Protein AF-A0A2E3XXD8-F1 (afdb_monomer)

Mean predicted aligned error: 9.62 Å

Secondary structure (DSSP, 8-state):
----------EEEEEEESSEEEE-TTS-EEEE-TT--EEE--HHHHHHHHHHHHHHTSTT----SHHHHHHTS-GGG--HHHHHHHHHHEEEEEEE--

pLDDT: mean 71.83, std 13.0, range [34.59, 86.25]

Solvent-accessible surface area (backbone atoms only — not comparable to full-atom values): 6046 Å² total; per-residue (Å²): 134,83,83,87,76,78,74,81,67,66,48,44,45,44,84,41,68,57,37,49,85,45,65,47,100,85,70,44,52,24,38,26,38,84,86,66,54,74,41,78,55,43,74,66,56,53,52,51,50,54,52,49,55,57,58,60,67,38,82,96,58,69,50,92,46,69,64,58,50,54,68,69,41,56,70,97,68,53,47,73,68,47,54,51,50,47,67,63,39,49,41,77,45,77,46,66,67,127

Nearest PDB structures (foldseek):
  9e7f-assembly1_BE  TM=5.119E-01  e=3.651E+00  Pyrobaculum calidifontis JCM 11548
  6tmf-assembly1_F  TM=5.351E-01  e=4.683E+00  Thermococcus celer Vu 13 = JCM 8558
  1k28-assembly1_A  TM=4.518E-01  e=6.394E+00  Tequatrovirus T4
  8hr5-assembly1_A  TM=2.701E-01  e=3.223E+00  Clostridium novyi
  2nch-assembly1_A  TM=2.304E-01  e=5.304E+00  Wolbachia endosymbiont strain TRS of Brugia malayi

Sequence (98 aa):
MENTQQKNQVHRASLFLKGSIFFDPNGKEVLKDRMGKTYLMDNQVKSHWRSVERILSKPGHSIFTLDELVERIPKQHKNEQTTRILKKFLELDLIGLA

Radius of gyration: 16.66 Å; Cα contacts (8 Å, |Δi|>4): 120; chains: 1; bounding box: 39×38×53 Å

Structure (mmCIF, N/CA/C/O backbone):
data_AF-A0A2E3XXD8-F1
#
_entry.id   AF-A0A2E3XXD8-F1
#
loop_
_atom_site.group_PDB
_atom_site.id
_atom_site.type_symbol
_atom_site.label_atom_id
_atom_site.label_alt_id
_atom_site.label_comp_id
_atom_site.label_asym_id
_atom_site.label_entity_id
_atom_site.label_seq_id
_atom_site.pdbx_PDB_ins_code
_atom_site.Cartn_x
_atom_site.Cartn_y
_atom_site.Cartn_z
_atom_site.occupancy
_atom_site.B_iso_or_equiv
_atom_site.auth_seq_id
_atom_site.auth_comp_id
_atom_site.auth_asym_id
_atom_site.auth_atom_id
_atom_si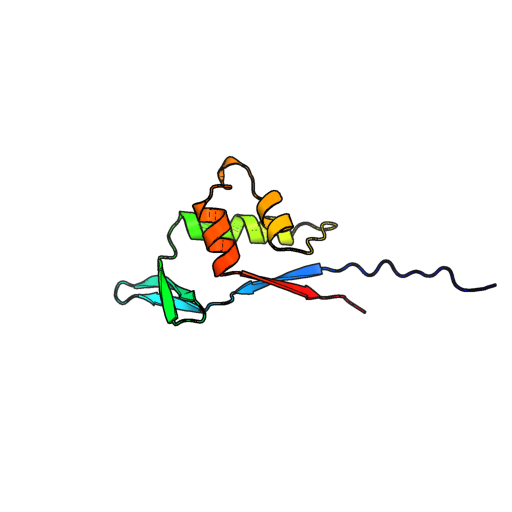te.pdbx_PDB_model_num
ATOM 1 N N . MET A 1 1 ? 22.071 -23.488 -36.793 1.00 39.78 1 MET A N 1
ATOM 2 C CA . MET A 1 1 ? 21.938 -22.029 -36.606 1.00 39.78 1 MET A CA 1
ATOM 3 C C . MET A 1 1 ? 21.086 -21.830 -35.369 1.00 39.78 1 MET A C 1
ATOM 5 O O . MET A 1 1 ? 19.908 -22.162 -35.392 1.00 39.78 1 MET A O 1
ATOM 9 N N . GLU A 1 2 ? 21.732 -21.478 -34.262 1.00 37.53 2 GLU A N 1
ATOM 10 C CA . GLU A 1 2 ? 21.134 -21.442 -32.928 1.00 37.53 2 GLU A CA 1
ATOM 11 C C . GLU A 1 2 ? 20.239 -20.213 -32.727 1.00 37.53 2 GLU A C 1
ATOM 13 O O . GLU A 1 2 ? 20.662 -19.070 -32.868 1.00 37.53 2 GLU A O 1
ATOM 18 N N . ASN A 1 3 ? 18.979 -20.507 -32.408 1.00 43.31 3 ASN A N 1
ATOM 19 C CA . ASN A 1 3 ? 18.158 -19.895 -31.364 1.00 43.31 3 ASN A CA 1
ATOM 20 C C . ASN A 1 3 ? 18.397 -18.407 -31.035 1.00 43.31 3 ASN A C 1
ATOM 22 O O . ASN A 1 3 ? 19.141 -18.055 -30.124 1.00 43.31 3 ASN A O 1
ATOM 26 N N . THR A 1 4 ? 17.630 -17.530 -31.680 1.00 39.16 4 THR A N 1
ATOM 27 C CA . THR A 1 4 ? 17.399 -16.148 -31.218 1.00 39.16 4 THR A CA 1
ATOM 28 C C . THR A 1 4 ? 15.912 -15.913 -30.938 1.00 39.16 4 THR A C 1
ATOM 30 O O . THR A 1 4 ? 15.324 -14.915 -31.330 1.00 39.16 4 THR A O 1
ATOM 33 N N . GLN A 1 5 ? 15.272 -16.847 -30.231 1.00 38.91 5 GLN A N 1
ATOM 34 C CA . GLN A 1 5 ? 14.047 -16.560 -29.481 1.00 38.91 5 GLN A CA 1
ATOM 35 C C . GLN A 1 5 ? 14.417 -16.332 -28.013 1.00 38.91 5 GLN A C 1
ATOM 37 O O . GLN A 1 5 ? 14.076 -17.118 -27.132 1.00 38.91 5 GLN A O 1
ATOM 42 N N . GLN A 1 6 ? 15.116 -15.229 -27.726 1.00 41.38 6 GLN A N 1
ATOM 43 C CA . GLN A 1 6 ? 15.024 -14.632 -26.395 1.00 41.38 6 GLN A CA 1
ATOM 44 C C . GLN A 1 6 ? 13.594 -14.103 -26.270 1.00 41.38 6 GLN A C 1
ATOM 46 O O . GLN A 1 6 ? 13.278 -12.990 -26.683 1.00 41.38 6 GLN A O 1
ATOM 51 N N . LYS A 1 7 ? 12.695 -14.956 -25.766 1.00 41.75 7 LYS A N 1
ATOM 52 C CA . LYS A 1 7 ? 11.402 -14.526 -25.239 1.00 41.75 7 LYS A CA 1
ATOM 53 C C . LYS A 1 7 ? 11.694 -13.390 -24.259 1.00 41.75 7 LYS A C 1
ATOM 55 O O . LYS A 1 7 ? 12.232 -13.641 -23.184 1.00 41.75 7 LYS A O 1
ATOM 60 N N . ASN A 1 8 ? 11.354 -12.157 -24.631 1.00 44.94 8 ASN A N 1
ATOM 61 C CA . ASN A 1 8 ? 11.223 -11.052 -23.689 1.00 44.94 8 ASN A CA 1
ATOM 62 C C . ASN A 1 8 ? 10.177 -11.475 -22.652 1.00 44.94 8 ASN A C 1
ATOM 64 O O . A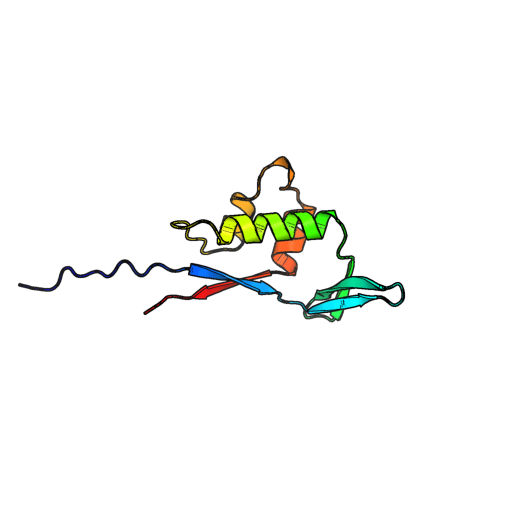SN A 1 8 ? 8.977 -11.320 -22.876 1.00 44.94 8 ASN A O 1
ATOM 68 N N . GLN A 1 9 ? 10.624 -12.087 -21.555 1.00 5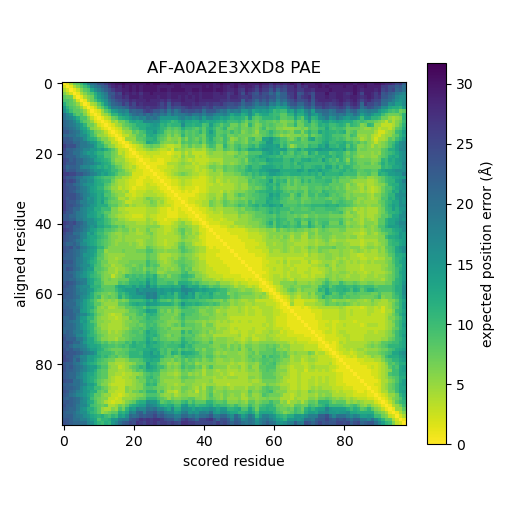5.19 9 GLN A N 1
ATOM 69 C CA . GLN A 1 9 ? 9.763 -12.435 -20.437 1.00 55.19 9 GLN A CA 1
ATOM 70 C C . GLN A 1 9 ? 9.280 -11.123 -19.822 1.00 55.19 9 GLN A C 1
ATOM 72 O O . GLN A 1 9 ? 10.022 -10.408 -19.143 1.00 55.19 9 GLN A O 1
ATOM 77 N N . VAL A 1 10 ? 8.033 -10.765 -20.125 1.00 54.75 10 VAL A N 1
ATOM 78 C CA . VAL A 1 10 ? 7.382 -9.598 -19.540 1.00 54.75 10 VAL A CA 1
ATOM 79 C C . VAL A 1 10 ? 7.064 -9.946 -18.093 1.00 54.75 10 VAL A C 1
ATOM 81 O O . VAL A 1 10 ? 6.094 -10.642 -17.801 1.00 54.75 10 VAL A O 1
ATOM 84 N N . HIS A 1 11 ? 7.895 -9.455 -17.183 1.00 58.94 11 HIS A N 1
ATOM 85 C CA . HIS A 1 11 ? 7.621 -9.521 -15.758 1.00 58.94 11 HIS A CA 1
ATOM 86 C C . HIS A 1 11 ? 6.531 -8.497 -15.436 1.00 58.94 11 HIS A C 1
ATOM 88 O O . HIS A 1 11 ? 6.678 -7.300 -15.723 1.00 58.94 11 HIS A O 1
ATOM 94 N N . ARG A 1 12 ? 5.418 -8.970 -14.870 1.00 60.72 12 ARG A N 1
ATOM 95 C CA . ARG A 1 12 ? 4.330 -8.116 -14.386 1.00 60.72 12 ARG A CA 1
ATOM 96 C C . ARG A 1 12 ? 4.382 -8.132 -12.867 1.00 60.72 12 ARG A C 1
ATOM 98 O O . ARG A 1 12 ? 4.206 -9.182 -12.253 1.00 60.72 12 ARG A O 1
ATOM 105 N N . ALA A 1 13 ? 4.619 -6.973 -12.261 1.00 63.56 13 ALA A N 1
ATOM 106 C CA . ALA A 1 13 ? 4.467 -6.861 -10.821 1.00 63.56 13 ALA A CA 1
ATOM 107 C C . ALA A 1 13 ? 2.992 -6.870 -10.448 1.00 63.56 13 ALA A C 1
ATOM 109 O O . ALA A 1 13 ? 2.180 -6.146 -11.029 1.00 63.56 13 ALA A O 1
ATOM 110 N N . SER A 1 14 ? 2.677 -7.679 -9.447 1.00 66.44 14 SER A N 1
ATOM 111 C CA . SER A 1 14 ? 1.386 -7.673 -8.781 1.00 66.44 14 SER A CA 1
ATOM 112 C C . SER A 1 14 ? 1.547 -7.091 -7.384 1.00 66.44 14 SER A C 1
ATOM 114 O O . SER A 1 14 ? 2.563 -7.283 -6.714 1.00 66.44 14 SER A O 1
ATOM 116 N N . LEU A 1 15 ? 0.541 -6.327 -6.970 1.00 69.19 15 LEU A N 1
ATOM 117 C CA . LEU A 1 15 ? 0.498 -5.696 -5.662 1.00 69.19 15 LEU A CA 1
ATOM 118 C C . LEU A 1 15 ? -0.185 -6.627 -4.673 1.00 69.19 15 LEU A C 1
ATOM 120 O O . LEU A 1 15 ? -1.322 -7.036 -4.908 1.00 69.19 15 LEU A O 1
ATOM 124 N N . PHE A 1 16 ? 0.455 -6.874 -3.538 1.00 69.69 16 PHE A N 1
ATOM 125 C CA . PHE A 1 16 ? -0.169 -7.604 -2.445 1.00 69.69 16 PHE A CA 1
ATOM 126 C C . PHE A 1 16 ? -0.105 -6.796 -1.154 1.00 69.69 16 PHE A C 1
ATOM 128 O O . PHE A 1 16 ? 0.899 -6.154 -0.829 1.00 69.69 16 PHE A O 1
ATOM 135 N N . LEU A 1 17 ? -1.207 -6.821 -0.406 1.00 67.31 17 LEU A N 1
ATOM 136 C CA . LEU A 1 17 ? -1.249 -6.257 0.933 1.00 67.31 17 LEU A CA 1
ATOM 137 C C . LEU A 1 17 ? -0.446 -7.153 1.878 1.00 67.31 17 LEU A C 1
ATOM 139 O O . LEU A 1 17 ? -0.723 -8.340 2.018 1.00 67.31 17 LEU A O 1
ATOM 143 N N . LYS A 1 18 ? 0.514 -6.560 2.592 1.00 71.06 18 LYS A N 1
ATOM 144 C CA . LYS A 1 18 ? 1.183 -7.211 3.732 1.00 71.06 18 LYS A CA 1
ATOM 145 C C . LYS A 1 18 ? 0.266 -7.334 4.944 1.00 71.06 18 LYS A C 1
ATOM 147 O O . LYS A 1 18 ? 0.562 -8.106 5.850 1.00 71.06 18 LYS A O 1
ATOM 152 N N . GLY A 1 19 ? -0.782 -6.522 4.976 1.00 68.75 19 GLY A N 1
ATOM 153 C CA . GLY A 1 19 ? -1.777 -6.472 6.031 1.00 68.75 19 GLY A CA 1
ATOM 154 C C . GLY A 1 19 ? -3.130 -7.011 5.591 1.00 68.75 19 GLY A C 1
ATOM 155 O O . GLY A 1 19 ? -3.289 -7.512 4.481 1.00 68.75 19 GLY A O 1
ATOM 156 N N . SER A 1 20 ? -4.130 -6.848 6.447 1.00 72.50 20 SER A N 1
ATOM 157 C CA . SER A 1 20 ? -5.523 -7.128 6.089 1.00 72.50 20 SER A CA 1
ATOM 158 C C . SER A 1 20 ? -6.393 -5.905 6.362 1.00 72.50 20 SER A C 1
ATOM 160 O O . SER A 1 20 ? -6.109 -5.117 7.272 1.00 72.50 20 SER A O 1
ATOM 162 N N . ILE A 1 21 ? -7.425 -5.739 5.535 1.00 77.00 21 ILE A N 1
ATOM 163 C CA . ILE A 1 21 ? -8.442 -4.699 5.694 1.00 77.00 21 ILE A CA 1
ATOM 164 C C . ILE A 1 21 ? -9.468 -5.202 6.711 1.00 77.00 21 ILE A C 1
ATOM 166 O O . ILE A 1 21 ? -9.969 -6.318 6.595 1.00 77.00 21 ILE A O 1
ATOM 170 N N . PHE A 1 22 ? -9.770 -4.374 7.705 1.00 82.44 22 PHE A N 1
ATOM 171 C CA . PHE A 1 22 ? -10.789 -4.613 8.724 1.00 82.44 22 PHE A CA 1
ATOM 172 C C . PHE A 1 22 ? -11.688 -3.387 8.867 1.00 82.44 22 PHE A C 1
ATOM 174 O O . PHE A 1 22 ? -11.397 -2.326 8.318 1.00 82.44 22 PHE A O 1
ATOM 181 N N . PHE A 1 23 ? -12.736 -3.521 9.674 1.00 83.12 23 PHE A N 1
ATOM 182 C CA . PHE A 1 23 ? -13.530 -2.400 10.160 1.00 83.12 23 PHE A CA 1
ATOM 183 C C . PHE A 1 23 ? -13.266 -2.196 11.654 1.00 83.12 23 PHE A C 1
ATOM 185 O O . PHE A 1 23 ? -13.171 -3.166 12.410 1.00 83.12 23 PHE A O 1
ATOM 192 N N . ASP A 1 24 ? -13.103 -0.943 12.076 1.00 84.12 24 ASP A N 1
ATOM 193 C CA . ASP A 1 24 ? -13.088 -0.581 13.492 1.00 84.12 24 ASP A CA 1
ATOM 194 C C . ASP A 1 24 ? -14.511 -0.666 14.097 1.00 84.12 24 ASP A C 1
ATOM 196 O O . ASP A 1 24 ? -15.493 -0.808 13.360 1.00 84.12 24 ASP A O 1
ATOM 200 N N . PRO A 1 25 ? -14.665 -0.557 15.431 1.00 83.75 25 PRO A N 1
ATOM 201 C CA . PRO A 1 25 ? -15.981 -0.581 16.079 1.00 83.75 25 PRO A CA 1
ATOM 202 C C . PRO A 1 25 ? -16.950 0.527 15.631 1.00 83.75 25 PRO A C 1
ATOM 204 O O . PRO A 1 25 ? -18.143 0.432 15.897 1.00 83.75 25 PRO A O 1
ATOM 207 N N . ASN A 1 26 ? -16.456 1.569 14.953 1.00 86.25 26 ASN A N 1
ATOM 208 C CA . ASN A 1 26 ? -17.249 2.670 14.407 1.00 86.25 26 ASN A CA 1
ATOM 209 C C . ASN A 1 26 ? -17.573 2.474 12.913 1.00 86.25 26 ASN A C 1
ATOM 211 O O . ASN A 1 26 ? -18.087 3.394 12.275 1.00 86.25 26 ASN A O 1
ATOM 215 N N . GLY A 1 27 ? -17.235 1.318 12.331 1.00 83.81 27 GLY A N 1
ATOM 216 C CA . GLY A 1 27 ? -17.459 1.002 10.921 1.00 83.81 27 GLY A CA 1
ATOM 217 C C . GLY A 1 27 ? -16.460 1.643 9.951 1.00 83.81 27 GLY A C 1
ATOM 218 O O . GLY A 1 27 ? -16.713 1.673 8.748 1.00 83.81 27 GLY A O 1
ATOM 219 N N . LYS A 1 28 ? -15.326 2.166 10.427 1.00 84.25 28 LYS A N 1
ATOM 220 C CA . LYS A 1 28 ? -14.281 2.738 9.566 1.00 84.25 28 LYS A CA 1
ATOM 221 C C . LYS A 1 28 ? -13.316 1.660 9.099 1.00 84.25 28 LYS A C 1
ATOM 223 O O . LYS A 1 28 ? -12.863 0.843 9.895 1.00 84.25 28 LYS A O 1
ATOM 228 N N . GLU A 1 29 ? -12.947 1.701 7.823 1.00 86.00 29 GLU A N 1
ATOM 229 C CA . GLU A 1 29 ? -11.910 0.820 7.283 1.00 86.00 29 GLU A CA 1
ATOM 230 C C . GLU A 1 29 ? -10.556 1.095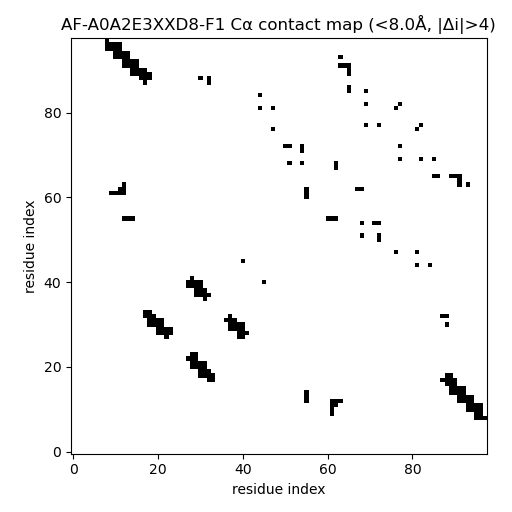 7.954 1.00 86.00 29 GLU A C 1
ATOM 232 O O . GLU A 1 29 ? -10.119 2.243 8.091 1.00 86.00 29 GLU A O 1
ATOM 237 N N . VAL A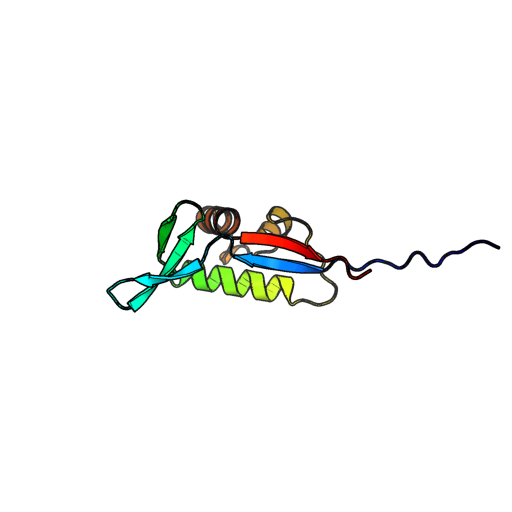 1 30 ? -9.874 0.026 8.354 1.00 85.94 30 VAL A N 1
ATOM 238 C CA . VAL A 1 30 ? -8.542 0.064 8.953 1.00 85.94 30 VAL A CA 1
ATOM 239 C C . VAL A 1 30 ? -7.643 -1.005 8.341 1.00 85.94 30 VAL A C 1
ATOM 241 O O . VAL A 1 30 ? -8.084 -2.102 8.007 1.00 85.94 30 VAL A O 1
ATOM 244 N N . LEU A 1 31 ? -6.356 -0.694 8.231 1.00 82.69 31 LEU A N 1
ATOM 245 C CA . LEU A 1 31 ? -5.308 -1.632 7.849 1.00 82.69 31 LEU A CA 1
ATOM 246 C C . LEU A 1 31 ? -4.602 -2.131 9.104 1.00 82.69 31 LEU A C 1
ATOM 248 O O . LEU A 1 31 ? -4.115 -1.327 9.902 1.00 82.69 31 LEU A O 1
ATOM 252 N N . LYS A 1 32 ? -4.493 -3.448 9.269 1.00 78.62 32 LYS A N 1
ATOM 253 C CA . LYS A 1 32 ? -3.584 -4.035 10.263 1.00 78.62 32 LYS A CA 1
ATOM 254 C C . LYS A 1 32 ? -2.326 -4.529 9.577 1.00 78.62 32 LYS A C 1
ATOM 256 O O . LYS A 1 32 ? -2.423 -5.272 8.607 1.00 78.62 32 LYS A O 1
ATOM 261 N N . ASP A 1 33 ? -1.161 -4.106 10.060 1.00 77.88 33 ASP A N 1
ATOM 262 C CA . ASP A 1 33 ? 0.117 -4.636 9.576 1.00 77.88 33 ASP A CA 1
ATOM 263 C C . ASP A 1 33 ? 0.378 -6.059 10.107 1.00 77.88 33 ASP A C 1
ATOM 265 O O . ASP A 1 33 ? -0.371 -6.575 10.939 1.00 77.88 33 ASP A O 1
ATOM 269 N N . ARG A 1 34 ? 1.461 -6.700 9.645 1.00 73.50 34 ARG A N 1
ATOM 270 C CA . ARG A 1 34 ? 1.849 -8.058 10.082 1.00 73.50 34 ARG A CA 1
ATOM 271 C C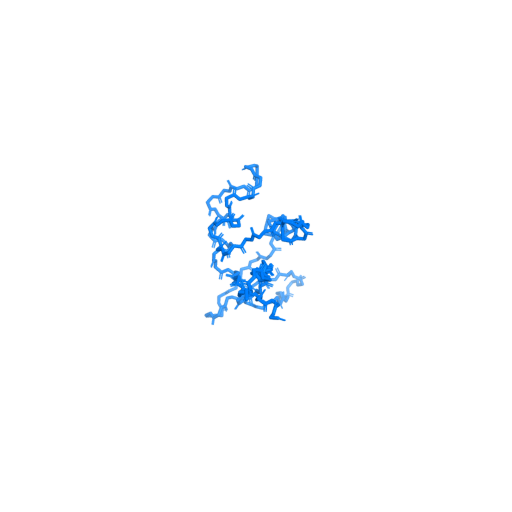 . ARG A 1 34 ? 2.126 -8.175 11.586 1.00 73.50 34 ARG A C 1
ATOM 273 O O . ARG A 1 34 ? 2.116 -9.279 12.110 1.00 73.50 34 ARG A O 1
ATOM 280 N N . MET A 1 35 ? 2.375 -7.059 12.274 1.00 78.19 35 MET A N 1
ATOM 281 C CA . MET A 1 35 ? 2.596 -7.011 13.723 1.00 78.19 35 MET A CA 1
ATOM 282 C C . MET A 1 35 ? 1.296 -6.738 14.500 1.00 78.19 35 MET A C 1
ATOM 284 O O . MET A 1 35 ? 1.333 -6.564 15.715 1.00 78.19 35 MET A O 1
ATOM 288 N N . GLY A 1 36 ? 0.148 -6.663 13.818 1.00 77.44 36 GLY A N 1
ATOM 289 C CA . GLY A 1 36 ? -1.157 -6.397 14.420 1.00 77.44 36 GLY A CA 1
ATOM 290 C C . GLY A 1 36 ? -1.426 -4.921 14.722 1.00 77.44 36 GLY A C 1
ATOM 291 O O . GLY A 1 36 ? -2.460 -4.600 15.312 1.00 77.44 36 GLY A O 1
ATOM 292 N N . LYS A 1 37 ? -0.544 -3.999 14.313 1.00 82.12 37 LYS A N 1
ATOM 293 C CA . LYS A 1 37 ? -0.759 -2.566 14.532 1.00 82.12 37 LYS A CA 1
ATOM 294 C C . LYS A 1 37 ? -1.768 -2.029 13.521 1.00 82.12 37 LYS A C 1
ATOM 296 O O . LYS A 1 37 ? -1.628 -2.238 12.317 1.00 82.12 37 LYS A O 1
ATOM 301 N N . THR A 1 38 ? -2.759 -1.306 14.034 1.00 82.81 38 THR A N 1
ATOM 302 C CA . THR A 1 38 ? -3.900 -0.785 13.271 1.00 82.81 38 THR A CA 1
ATOM 303 C C . THR A 1 38 ? -3.644 0.640 12.779 1.00 82.81 38 THR A C 1
ATOM 305 O O . THR A 1 38 ? -3.109 1.469 13.514 1.00 82.81 38 THR A O 1
ATOM 308 N N . TYR A 1 39 ? -4.048 0.923 11.543 1.00 80.19 39 TYR A N 1
ATOM 309 C CA . TYR A 1 39 ? -3.935 2.218 10.880 1.00 80.19 39 TYR A CA 1
ATOM 310 C C . TYR A 1 39 ? -5.265 2.555 10.229 1.00 80.19 39 TYR A C 1
ATOM 312 O O . TYR A 1 39 ? -5.861 1.708 9.567 1.00 80.19 39 TYR A O 1
ATOM 320 N N . LEU A 1 40 ? -5.728 3.789 10.401 1.00 82.38 40 LEU A N 1
ATOM 321 C CA . LEU A 1 40 ? -6.949 4.240 9.752 1.00 82.38 40 LEU A CA 1
ATOM 322 C C . LEU A 1 40 ? -6.741 4.293 8.236 1.00 82.38 40 LEU A C 1
ATOM 324 O O . LEU A 1 40 ? -5.769 4.877 7.758 1.00 82.38 40 LEU A O 1
ATOM 328 N N . MET A 1 41 ? -7.669 3.710 7.485 1.00 81.19 41 MET A N 1
ATOM 329 C CA . MET A 1 41 ? -7.712 3.852 6.037 1.00 81.19 41 MET A CA 1
ATOM 330 C C . MET A 1 41 ? -8.473 5.137 5.704 1.00 81.19 41 MET A C 1
ATOM 332 O O . MET A 1 41 ? -9.646 5.128 5.336 1.00 81.19 41 MET A O 1
ATOM 336 N N . ASP A 1 42 ? -7.811 6.272 5.915 1.00 80.06 42 ASP A N 1
ATOM 337 C CA . ASP A 1 42 ? -8.375 7.582 5.606 1.00 80.06 42 ASP A CA 1
ATOM 338 C C . ASP A 1 42 ? -8.421 7.853 4.088 1.00 80.06 42 ASP A C 1
ATOM 340 O O . ASP A 1 42 ? -7.957 7.068 3.253 1.00 80.06 42 ASP A O 1
ATOM 344 N N . ASN A 1 43 ? -8.999 8.994 3.709 1.00 80.31 43 ASN A N 1
ATOM 345 C CA . ASN A 1 43 ? -9.116 9.396 2.306 1.00 80.31 43 ASN A CA 1
ATOM 346 C C . ASN A 1 43 ? -7.754 9.543 1.612 1.00 80.31 43 ASN A C 1
ATOM 348 O O . ASN A 1 43 ? -7.658 9.338 0.400 1.00 80.31 43 ASN A O 1
ATOM 352 N N . GLN A 1 44 ? -6.706 9.879 2.364 1.00 72.75 44 GLN A N 1
ATOM 353 C CA . GLN A 1 44 ? -5.359 10.037 1.843 1.00 72.75 44 GLN A CA 1
ATOM 354 C C . GLN A 1 44 ? -4.779 8.665 1.478 1.00 72.75 44 GLN A C 1
ATOM 356 O O . GLN A 1 44 ? -4.375 8.455 0.335 1.00 72.75 44 GLN A O 1
ATOM 361 N N . VAL A 1 45 ? -4.841 7.695 2.398 1.00 74.50 45 VAL A N 1
ATOM 362 C CA . VAL A 1 45 ? -4.438 6.294 2.176 1.00 74.50 45 VAL A CA 1
ATOM 363 C C . VAL A 1 45 ? -5.178 5.698 0.981 1.00 74.50 45 VAL A C 1
ATOM 365 O O . VAL A 1 45 ? -4.548 5.138 0.082 1.00 74.50 45 VAL A O 1
ATOM 368 N N . LYS A 1 46 ? -6.504 5.871 0.926 1.00 77.44 46 LYS A N 1
ATOM 369 C CA . LYS A 1 46 ? -7.341 5.392 -0.186 1.00 77.44 46 LYS A CA 1
ATOM 370 C C . LYS A 1 46 ? -6.933 6.005 -1.525 1.00 77.44 46 LYS A C 1
ATOM 372 O O . LYS A 1 46 ? -6.889 5.311 -2.539 1.00 77.44 46 LYS A O 1
ATOM 377 N N . SER A 1 47 ? -6.627 7.301 -1.545 1.00 79.06 47 SER A N 1
ATOM 378 C CA . SER A 1 47 ? -6.170 7.998 -2.752 1.00 79.06 47 SER A CA 1
ATOM 379 C C . SER A 1 47 ? -4.809 7.482 -3.237 1.00 79.06 47 SER A C 1
ATOM 381 O O . SER A 1 47 ? -4.613 7.246 -4.435 1.00 79.06 47 SER A O 1
ATOM 383 N N . HIS A 1 48 ? -3.879 7.226 -2.312 1.00 75.50 48 HIS A N 1
ATOM 384 C CA . HIS A 1 48 ? -2.580 6.640 -2.645 1.00 75.50 48 HIS A CA 1
ATOM 385 C C . HIS A 1 48 ? -2.722 5.224 -3.201 1.00 75.50 48 HIS A C 1
ATOM 387 O O . HIS A 1 48 ? -2.077 4.896 -4.195 1.00 75.50 48 HIS A O 1
ATOM 393 N N . TRP A 1 49 ? -3.616 4.419 -2.621 1.00 75.75 49 TRP A N 1
ATOM 394 C CA . TRP A 1 49 ? -3.919 3.074 -3.104 1.00 75.75 49 TRP A CA 1
ATOM 395 C C . TRP A 1 49 ? -4.386 3.078 -4.563 1.00 75.75 49 TRP A C 1
ATOM 397 O O . TRP A 1 49 ? -3.787 2.431 -5.419 1.00 75.75 49 TRP A O 1
ATOM 407 N N . ARG A 1 50 ? -5.380 3.916 -4.880 1.00 79.38 50 ARG A N 1
ATOM 408 C CA . ARG A 1 50 ? -5.889 4.079 -6.252 1.00 79.38 50 ARG A CA 1
ATOM 409 C C . ARG A 1 50 ? -4.810 4.533 -7.234 1.00 79.38 50 ARG A C 1
ATOM 411 O O . ARG A 1 50 ? -4.825 4.149 -8.403 1.00 79.38 50 ARG A O 1
ATOM 418 N N . SER A 1 51 ? -3.878 5.372 -6.780 1.00 79.44 51 SER A N 1
ATOM 419 C CA . SER A 1 51 ? -2.755 5.826 -7.608 1.00 79.44 51 SER A CA 1
ATOM 420 C C . SER A 1 51 ? -1.827 4.666 -7.969 1.00 79.44 51 SER A C 1
ATOM 422 O O . SER A 1 51 ? -1.423 4.547 -9.123 1.00 79.44 51 SER A O 1
ATOM 424 N N . VAL A 1 52 ? -1.545 3.783 -7.011 1.00 77.06 52 VAL A N 1
ATOM 425 C CA . VAL A 1 52 ? -0.743 2.573 -7.221 1.00 77.06 52 VAL A CA 1
ATOM 426 C C . VAL A 1 52 ? -1.429 1.600 -8.178 1.00 77.06 52 VAL A C 1
ATOM 428 O O . VAL A 1 52 ? -0.807 1.166 -9.147 1.00 77.06 52 VAL A O 1
ATOM 431 N N . GLU A 1 53 ? -2.717 1.317 -7.978 1.00 77.06 53 GLU A N 1
ATOM 432 C CA . GLU A 1 53 ? -3.498 0.452 -8.876 1.00 77.06 53 GLU A CA 1
ATOM 433 C C . GLU A 1 53 ? -3.500 0.985 -10.314 1.00 77.06 53 GLU A C 1
ATOM 435 O O . GLU A 1 53 ? -3.320 0.236 -11.278 1.00 77.06 53 GLU A O 1
ATOM 440 N N . ARG A 1 54 ? -3.626 2.307 -10.482 1.00 80.88 54 ARG A N 1
ATOM 441 C CA . ARG A 1 54 ? -3.547 2.956 -11.796 1.00 80.88 54 ARG A CA 1
ATOM 442 C C . ARG A 1 54 ? -2.164 2.825 -12.434 1.00 80.88 54 ARG A C 1
ATOM 444 O O . ARG A 1 54 ? -2.072 2.703 -13.649 1.00 80.88 54 ARG A O 1
ATOM 451 N N . ILE A 1 55 ? -1.091 2.892 -11.651 1.00 76.69 55 ILE A N 1
ATOM 452 C CA . ILE A 1 55 ? 0.274 2.749 -12.166 1.00 76.69 55 ILE A CA 1
ATOM 453 C C . ILE A 1 55 ? 0.513 1.311 -12.648 1.00 76.69 55 ILE A C 1
ATOM 455 O O . ILE A 1 55 ? 1.039 1.124 -13.743 1.00 76.69 55 ILE A O 1
ATOM 459 N N . LEU A 1 56 ? 0.093 0.314 -11.868 1.00 70.62 56 LEU A N 1
ATOM 460 C CA . LEU A 1 56 ? 0.303 -1.105 -12.177 1.00 70.62 56 LEU A CA 1
ATOM 461 C C . LEU A 1 56 ? -0.623 -1.640 -13.278 1.00 70.62 56 LEU A C 1
ATOM 463 O O . LEU A 1 56 ? -0.273 -2.588 -13.974 1.00 70.62 56 LEU A O 1
ATOM 467 N N . SER A 1 57 ? -1.787 -1.021 -13.479 1.00 73.88 57 SER A N 1
ATOM 468 C CA . SER A 1 57 ? -2.714 -1.390 -14.560 1.00 73.88 57 SER A CA 1
ATOM 469 C C . SER A 1 57 ? -2.293 -0.880 -15.942 1.00 73.88 57 SER A C 1
ATOM 471 O O . SER A 1 57 ? -2.881 -1.296 -16.942 1.00 73.88 57 SER A O 1
ATOM 473 N N . LYS A 1 58 ? -1.278 -0.009 -16.043 1.00 72.81 58 LYS A N 1
ATOM 474 C CA . LYS A 1 58 ? -0.816 0.500 -17.340 1.00 72.81 58 LYS A CA 1
ATOM 475 C C . LYS A 1 58 ? -0.125 -0.603 -18.155 1.00 72.81 58 LYS A C 1
ATOM 477 O O . LYS A 1 58 ? 0.883 -1.152 -17.707 1.00 72.81 58 LYS A O 1
ATOM 482 N N . PRO A 1 59 ? -0.597 -0.899 -19.380 1.00 68.00 59 PRO A N 1
ATOM 483 C CA . PRO A 1 59 ? 0.085 -1.844 -20.255 1.00 68.00 59 PRO A CA 1
ATOM 484 C C . PRO A 1 59 ? 1.487 -1.341 -20.638 1.00 68.00 59 PRO A C 1
ATOM 486 O O . PRO A 1 59 ? 1.747 -0.137 -20.697 1.00 68.00 59 PRO A O 1
ATOM 489 N N . GLY A 1 60 ? 2.411 -2.281 -20.859 1.00 67.38 60 GLY A N 1
ATOM 490 C CA . GLY A 1 60 ? 3.801 -1.997 -21.246 1.00 67.38 60 GLY A CA 1
ATOM 491 C C . GLY A 1 60 ? 4.682 -1.406 -20.140 1.00 67.38 60 GLY A C 1
ATOM 492 O O . GLY A 1 60 ? 5.823 -1.046 -20.409 1.00 67.38 60 GLY A O 1
ATOM 493 N N . HIS A 1 61 ? 4.177 -1.293 -18.908 1.00 68.12 61 HIS A N 1
ATOM 494 C CA . HIS A 1 61 ? 4.943 -0.794 -17.773 1.00 68.12 61 HIS A CA 1
ATOM 495 C C . HIS A 1 61 ? 5.303 -1.942 -16.839 1.00 68.12 61 HIS A C 1
ATOM 497 O O . HIS A 1 61 ? 4.444 -2.492 -16.154 1.00 68.12 61 HIS A O 1
ATOM 503 N N . SER A 1 62 ? 6.592 -2.259 -16.774 1.00 69.94 62 SER A N 1
ATOM 504 C CA . SER A 1 62 ? 7.134 -3.078 -15.695 1.00 69.94 62 SER A CA 1
ATOM 505 C C . SER A 1 62 ? 7.550 -2.176 -14.535 1.00 69.94 62 SER A C 1
ATOM 507 O O . SER A 1 62 ? 8.048 -1.059 -14.732 1.00 69.94 62 SER A O 1
ATOM 509 N N . ILE A 1 63 ? 7.265 -2.649 -13.329 1.00 72.62 63 ILE A N 1
ATOM 510 C CA . ILE A 1 63 ? 7.743 -2.116 -12.057 1.00 72.62 63 ILE A CA 1
ATOM 511 C C . ILE A 1 63 ? 8.322 -3.313 -11.333 1.00 72.62 63 ILE A C 1
ATOM 513 O O . ILE A 1 63 ? 7.646 -4.329 -11.246 1.00 72.62 63 ILE A O 1
ATOM 517 N N . PHE A 1 64 ? 9.554 -3.213 -10.861 1.00 72.62 64 PHE A N 1
ATOM 518 C CA . PHE A 1 64 ? 10.258 -4.333 -10.243 1.00 72.62 64 PHE A CA 1
ATOM 519 C C . PHE A 1 64 ? 10.418 -4.159 -8.740 1.00 72.62 64 PHE A C 1
ATOM 521 O O . PHE A 1 64 ? 10.532 -5.133 -8.000 1.00 72.62 64 PHE A O 1
ATOM 528 N N . THR A 1 65 ? 10.408 -2.912 -8.275 1.00 78.38 65 THR A N 1
ATOM 529 C CA . THR A 1 65 ? 10.635 -2.588 -6.871 1.00 78.38 65 THR A CA 1
ATOM 530 C C . THR A 1 65 ? 9.602 -1.604 -6.355 1.00 78.38 65 THR A C 1
ATOM 532 O O . THR A 1 65 ? 8.956 -0.860 -7.099 1.00 78.38 65 THR A O 1
ATOM 535 N N . LEU A 1 66 ? 9.437 -1.593 -5.033 1.00 76.38 66 LEU A N 1
ATOM 536 C CA . LEU A 1 66 ? 8.512 -0.665 -4.404 1.00 76.38 66 LEU A CA 1
ATOM 537 C C . LEU A 1 66 ? 9.034 0.778 -4.470 1.00 76.38 66 LEU A C 1
ATOM 539 O O . LEU A 1 66 ? 8.242 1.717 -4.487 1.00 76.38 66 LEU A O 1
ATOM 543 N N . ASP A 1 67 ? 10.352 0.957 -4.554 1.00 81.38 67 ASP A N 1
ATOM 544 C CA . ASP A 1 67 ? 10.964 2.264 -4.772 1.00 81.38 67 ASP A CA 1
ATOM 545 C C . ASP A 1 67 ? 10.633 2.806 -6.170 1.00 81.38 67 ASP A C 1
ATOM 547 O O . ASP A 1 67 ? 10.162 3.937 -6.276 1.00 81.38 67 ASP A O 1
ATOM 551 N N . GLU A 1 68 ? 10.722 1.983 -7.222 1.00 80.81 68 GLU A N 1
ATOM 552 C CA . GLU A 1 68 ? 10.270 2.360 -8.573 1.00 80.81 68 GLU A CA 1
ATOM 553 C C . GLU A 1 68 ? 8.778 2.725 -8.607 1.00 80.81 68 GLU A C 1
ATOM 555 O O . GLU A 1 68 ? 8.371 3.678 -9.280 1.00 80.81 68 GLU A O 1
ATOM 560 N N . LEU A 1 69 ? 7.941 1.989 -7.865 1.00 81.38 69 LEU A N 1
ATOM 561 C CA . LEU A 1 69 ? 6.521 2.311 -7.732 1.00 81.38 69 LEU A CA 1
ATOM 562 C C . LEU A 1 69 ? 6.323 3.694 -7.106 1.00 81.38 69 LEU A C 1
ATOM 564 O O . LEU A 1 69 ? 5.566 4.505 -7.638 1.00 81.38 69 LEU A O 1
ATOM 568 N N . VAL A 1 70 ? 7.014 3.968 -5.997 1.00 82.75 70 VAL A N 1
ATOM 569 C CA . VAL A 1 70 ? 6.959 5.253 -5.287 1.00 82.75 70 VAL A CA 1
ATOM 570 C C . VAL A 1 70 ? 7.467 6.396 -6.164 1.00 82.75 70 VAL A C 1
ATOM 572 O O . VAL A 1 70 ? 6.930 7.505 -6.107 1.00 82.75 70 VAL A O 1
ATOM 575 N N . GLU A 1 71 ? 8.473 6.158 -7.004 1.00 84.31 71 GLU A N 1
ATOM 576 C CA . GLU A 1 71 ? 8.976 7.158 -7.943 1.00 84.31 71 GLU A CA 1
ATOM 577 C C . GLU A 1 71 ? 7.948 7.596 -8.978 1.00 84.31 71 G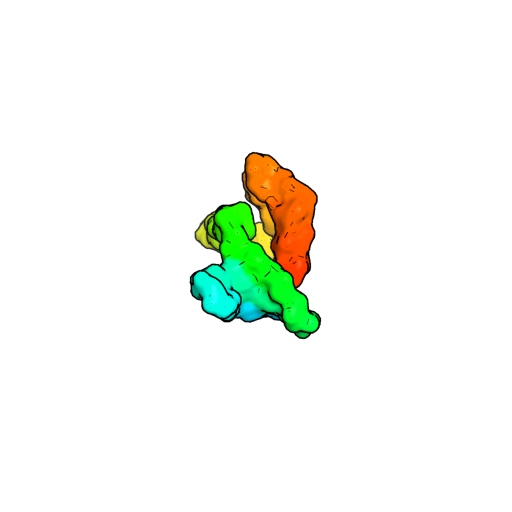LU A C 1
ATOM 579 O O . GLU A 1 71 ? 7.912 8.776 -9.334 1.00 84.31 71 GLU A O 1
ATOM 584 N N . ARG A 1 72 ? 7.076 6.677 -9.393 1.00 82.19 72 ARG A N 1
ATOM 585 C CA . ARG A 1 72 ? 6.042 6.910 -10.407 1.00 82.19 72 ARG A CA 1
ATOM 586 C C . ARG A 1 72 ? 4.755 7.522 -9.858 1.00 82.19 72 ARG A C 1
ATOM 588 O O . ARG A 1 72 ? 3.873 7.878 -10.642 1.00 82.19 72 ARG A O 1
ATOM 595 N N . ILE A 1 73 ? 4.631 7.674 -8.540 1.00 81.62 73 ILE A N 1
ATOM 596 C CA . ILE A 1 73 ? 3.492 8.367 -7.931 1.00 81.62 73 ILE A CA 1
ATOM 597 C C . ILE A 1 73 ? 3.542 9.853 -8.312 1.00 81.62 73 ILE A C 1
ATOM 599 O O . ILE A 1 73 ? 4.590 10.487 -8.150 1.00 81.62 73 ILE A O 1
ATOM 603 N N . PRO A 1 74 ? 2.428 10.444 -8.794 1.00 81.56 74 PRO A N 1
ATOM 604 C CA . PRO A 1 74 ? 2.376 11.867 -9.115 1.00 81.56 74 PRO A CA 1
ATOM 605 C C . PRO A 1 74 ? 2.850 12.723 -7.937 1.00 81.56 74 PRO A C 1
ATOM 607 O O . PRO A 1 74 ? 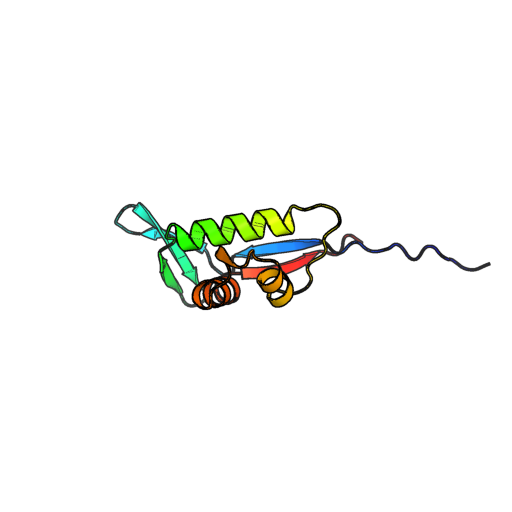2.447 12.474 -6.803 1.00 81.56 74 PRO A O 1
ATOM 610 N N . LYS A 1 75 ? 3.658 13.761 -8.193 1.00 80.81 75 LYS A N 1
ATOM 611 C CA . LYS A 1 75 ? 4.281 14.590 -7.138 1.00 80.81 75 LYS A CA 1
ATOM 612 C C . LYS A 1 75 ? 3.283 15.114 -6.095 1.00 80.81 75 LYS A C 1
ATOM 614 O O . LYS A 1 75 ? 3.581 15.098 -4.911 1.00 80.81 75 LYS A O 1
ATOM 619 N N . GLN A 1 76 ? 2.079 15.493 -6.522 1.00 80.06 76 GLN A N 1
ATOM 620 C CA . GLN A 1 76 ? 0.987 15.957 -5.651 1.00 80.06 76 GLN A CA 1
ATOM 621 C C . GLN A 1 76 ? 0.475 14.906 -4.642 1.00 80.06 76 GLN A C 1
ATOM 623 O O . GLN A 1 76 ? -0.167 15.250 -3.657 1.00 80.06 76 GLN A O 1
ATOM 628 N N . HIS A 1 77 ? 0.755 13.626 -4.890 1.00 73.00 77 HIS A N 1
ATOM 629 C CA . HIS A 1 77 ? 0.425 12.489 -4.030 1.00 73.00 77 HIS A CA 1
ATOM 630 C C . HIS A 1 77 ? 1.681 11.845 -3.422 1.00 73.00 77 HIS A C 1
ATOM 632 O O . HIS A 1 77 ? 1.572 10.872 -2.690 1.00 73.00 77 HIS A O 1
ATOM 638 N N . LYS A 1 78 ? 2.880 12.355 -3.730 1.00 73.81 78 LYS A N 1
ATOM 639 C CA . LYS A 1 78 ? 4.161 11.805 -3.281 1.00 73.81 78 LYS A CA 1
ATOM 640 C C . LYS A 1 78 ? 4.693 12.651 -2.124 1.00 73.81 78 LYS A C 1
ATOM 642 O O . LYS A 1 78 ? 5.430 13.609 -2.335 1.00 73.81 78 LYS A O 1
ATOM 647 N N . ASN A 1 79 ? 4.317 12.292 -0.898 1.00 79.56 79 ASN A N 1
ATOM 648 C CA . ASN A 1 79 ? 4.897 12.851 0.328 1.00 79.56 79 ASN A CA 1
ATOM 649 C C . ASN A 1 79 ? 5.516 11.751 1.210 1.00 79.56 79 ASN A C 1
ATOM 651 O O . ASN A 1 79 ? 5.316 10.560 0.963 1.00 79.56 79 ASN A O 1
ATOM 655 N N . GLU A 1 80 ? 6.276 12.140 2.236 1.00 79.75 80 GLU A N 1
ATOM 656 C CA . GLU A 1 80 ? 6.988 11.200 3.117 1.00 79.75 80 GLU A CA 1
ATOM 657 C C . GLU A 1 80 ? 6.041 10.179 3.767 1.00 79.75 80 GLU A C 1
ATOM 659 O O . GLU A 1 80 ? 6.323 8.978 3.799 1.00 79.75 80 GLU A O 1
ATOM 664 N N . GLN A 1 81 ? 4.869 10.641 4.208 1.00 77.38 81 GLN A N 1
ATOM 665 C CA . GLN A 1 81 ? 3.839 9.791 4.797 1.00 77.38 81 GLN A CA 1
ATOM 666 C C . GLN A 1 81 ? 3.326 8.743 3.799 1.00 77.38 81 GLN A C 1
ATOM 668 O O . GLN A 1 81 ? 3.153 7.582 4.164 1.00 77.38 81 GLN A O 1
ATOM 673 N N . THR A 1 82 ? 3.149 9.120 2.533 1.00 73.81 82 THR A N 1
ATOM 674 C CA . THR A 1 82 ? 2.727 8.218 1.453 1.00 73.81 82 THR A CA 1
ATOM 675 C C . THR A 1 82 ? 3.749 7.119 1.240 1.00 73.81 82 THR A C 1
ATOM 677 O O . THR A 1 82 ? 3.417 5.941 1.328 1.00 73.81 82 THR A O 1
ATOM 680 N N . THR A 1 83 ? 5.011 7.497 1.039 1.00 78.75 83 THR A N 1
ATOM 681 C CA . THR A 1 83 ? 6.114 6.548 0.857 1.00 78.75 83 THR A CA 1
ATOM 682 C C . THR A 1 83 ? 6.205 5.579 2.032 1.00 78.75 83 THR A C 1
ATOM 684 O O . THR A 1 83 ? 6.343 4.372 1.835 1.00 78.75 83 THR A O 1
ATOM 687 N N . ARG A 1 84 ? 6.071 6.089 3.262 1.00 81.62 84 ARG A N 1
ATOM 688 C CA . ARG A 1 84 ? 6.118 5.279 4.482 1.00 81.62 84 ARG A CA 1
ATOM 689 C C . ARG A 1 84 ? 4.959 4.286 4.568 1.00 81.62 84 ARG A C 1
ATOM 691 O O . ARG A 1 84 ? 5.189 3.131 4.914 1.00 81.62 84 ARG A O 1
ATOM 698 N N . ILE A 1 85 ? 3.735 4.713 4.256 1.00 76.38 85 ILE A N 1
ATOM 699 C CA . ILE A 1 85 ? 2.544 3.850 4.261 1.00 76.38 85 ILE A CA 1
ATOM 700 C C . ILE A 1 85 ? 2.680 2.759 3.202 1.00 76.38 85 ILE A C 1
ATOM 702 O O . ILE A 1 85 ? 2.501 1.585 3.515 1.00 76.38 85 ILE A O 1
ATOM 706 N N . LEU A 1 86 ? 3.067 3.116 1.979 1.00 78.12 86 LEU A N 1
ATOM 707 C CA . LEU A 1 86 ? 3.234 2.149 0.898 1.00 78.12 86 LEU A CA 1
ATOM 708 C C . LEU A 1 86 ? 4.294 1.107 1.257 1.00 78.12 86 LEU A C 1
ATOM 710 O O . LEU A 1 86 ? 3.993 -0.079 1.251 1.00 78.12 86 LEU A O 1
ATOM 714 N N . LYS A 1 87 ? 5.483 1.526 1.708 1.00 79.88 87 LYS A N 1
ATOM 715 C CA . LYS A 1 87 ? 6.543 0.600 2.158 1.00 79.88 87 LYS A CA 1
ATOM 716 C C . LYS A 1 87 ? 6.100 -0.335 3.272 1.00 79.88 87 LYS A C 1
ATOM 718 O O . LYS A 1 87 ? 6.574 -1.464 3.368 1.00 79.88 87 LYS A O 1
ATOM 723 N N . LYS A 1 88 ? 5.198 0.140 4.123 1.00 77.62 88 LYS A N 1
ATOM 724 C CA . LYS A 1 88 ? 4.726 -0.611 5.273 1.00 77.62 88 LYS A CA 1
ATOM 725 C C . LYS A 1 88 ? 3.635 -1.628 4.927 1.00 77.62 88 LYS A C 1
ATOM 727 O O . LYS A 1 88 ? 3.624 -2.710 5.509 1.00 77.62 88 LYS A O 1
ATOM 732 N N . PHE A 1 89 ? 2.726 -1.285 4.018 1.00 73.75 89 PHE A N 1
ATOM 733 C CA . PHE A 1 89 ? 1.529 -2.085 3.736 1.00 73.75 89 PHE A CA 1
ATOM 734 C C . PHE A 1 89 ? 1.585 -2.875 2.440 1.00 73.75 89 PHE A C 1
ATOM 736 O O . PHE A 1 89 ? 0.733 -3.739 2.239 1.00 73.75 89 PHE A O 1
ATOM 743 N N . LEU A 1 90 ? 2.578 -2.621 1.595 1.00 76.19 90 LEU A N 1
ATOM 744 C CA . LEU A 1 90 ? 2.686 -3.243 0.289 1.00 76.19 90 LEU A CA 1
ATOM 745 C C . LEU A 1 90 ? 3.887 -4.164 0.172 1.00 76.19 90 LEU A C 1
ATOM 747 O O . LEU A 1 90 ? 4.989 -3.882 0.645 1.00 76.19 90 LEU A O 1
ATOM 751 N N . GLU A 1 91 ? 3.644 -5.267 -0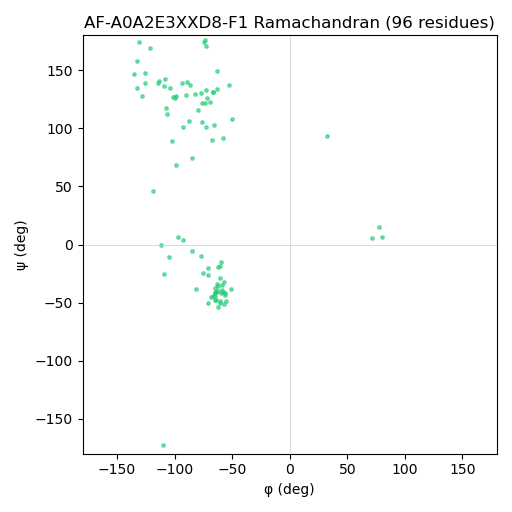.514 1.00 73.44 91 GLU A N 1
ATOM 752 C CA . GLU A 1 91 ? 4.638 -6.114 -1.148 1.00 73.44 91 GLU A CA 1
ATOM 753 C C . GLU A 1 91 ? 4.402 -6.028 -2.656 1.00 73.44 91 GLU A C 1
ATOM 755 O O . GLU A 1 91 ? 3.251 -6.016 -3.105 1.00 73.44 91 GLU A O 1
ATOM 760 N N . LEU A 1 92 ? 5.479 -5.951 -3.430 1.00 69.75 92 LEU A N 1
ATOM 761 C CA . LEU A 1 92 ? 5.407 -6.262 -4.850 1.00 69.75 92 LEU A CA 1
ATOM 762 C C . LEU A 1 92 ? 5.926 -7.675 -5.013 1.00 69.75 92 LEU A C 1
ATOM 764 O O . LEU A 1 92 ? 7.033 -7.970 -4.564 1.00 69.75 92 LEU A O 1
ATOM 768 N N . ASP A 1 93 ? 5.119 -8.515 -5.643 1.00 66.94 93 ASP A N 1
ATOM 769 C CA . ASP A 1 93 ? 5.564 -9.820 -6.097 1.00 66.94 93 ASP A CA 1
ATOM 770 C C . ASP A 1 93 ? 5.768 -9.767 -7.611 1.00 66.94 93 ASP A C 1
ATOM 772 O O . ASP A 1 93 ? 4.952 -9.197 -8.352 1.00 66.94 93 ASP A O 1
ATOM 776 N N . LEU A 1 94 ? 6.888 -10.320 -8.065 1.00 60.09 94 LEU A N 1
ATOM 777 C CA . LEU A 1 94 ? 7.251 -10.345 -9.473 1.00 60.09 94 LEU A CA 1
ATOM 778 C C . LEU A 1 94 ? 6.744 -11.643 -10.070 1.00 60.09 94 LEU A C 1
ATOM 780 O O . LEU A 1 94 ? 7.373 -12.689 -9.941 1.00 60.09 94 LEU A O 1
ATOM 784 N N . ILE A 1 95 ? 5.621 -11.564 -10.776 1.00 56.88 95 ILE A N 1
ATOM 785 C CA . ILE A 1 95 ? 5.134 -12.708 -11.531 1.00 56.88 95 ILE A CA 1
ATOM 786 C C . ILE A 1 95 ? 5.794 -12.657 -12.910 1.00 56.88 95 ILE A C 1
ATOM 788 O O . ILE A 1 95 ? 5.466 -11.820 -13.760 1.00 56.88 95 ILE A O 1
ATOM 792 N N . GLY A 1 96 ? 6.758 -13.551 -13.124 1.00 47.50 96 GLY A N 1
ATOM 793 C CA . GLY A 1 96 ? 7.222 -13.915 -14.458 1.00 47.50 96 GLY A CA 1
ATOM 794 C C . GLY A 1 96 ? 6.238 -14.912 -15.065 1.00 47.50 96 GLY A C 1
ATOM 795 O O . GLY A 1 96 ? 6.066 -16.006 -14.534 1.00 47.50 96 GLY A O 1
ATOM 796 N N . LEU A 1 97 ? 5.564 -14.547 -16.158 1.00 38.69 97 LEU A N 1
ATOM 797 C CA . LEU A 1 97 ? 4.851 -15.537 -16.969 1.00 38.69 97 LEU A CA 1
ATOM 798 C C . LEU A 1 97 ? 5.906 -16.288 -17.796 1.00 38.69 97 LEU A C 1
ATOM 800 O O . LEU A 1 97 ? 6.491 -15.707 -18.713 1.00 38.69 97 LEU A O 1
ATOM 804 N N . ALA A 1 98 ? 6.193 -17.533 -17.403 1.00 34.59 98 ALA A N 1
ATOM 805 C CA . ALA A 1 98 ? 7.106 -18.449 -18.095 1.00 34.59 98 ALA A CA 1
ATOM 806 C C . ALA A 1 98 ? 6.540 -18.930 -19.447 1.00 34.59 98 ALA A C 1
ATOM 808 O O . ALA A 1 98 ? 5.314 -19.175 -19.514 1.00 34.59 98 ALA A O 1
#

Foldseek 3Di:
DDDPPPPPQDWQKDKDWQWDWDADPVRFIWTQHPVRDIDGCDPLVVVLVVQLVVQRPDPPDHDDDLVSSLVPRPPVSRDPVSSVVCVGTIDIDTDGPD